Protein AF-A0A2K2G4C0-F1 (afdb_monomer_lite)

Organism: NCBI:txid1850347

Structure (mmCIF, N/CA/C/O backbone):
data_AF-A0A2K2G4C0-F1
#
_entry.id   AF-A0A2K2G4C0-F1
#
loop_
_atom_site.group_PDB
_atom_site.id
_atom_site.type_symbol
_atom_site.label_atom_id
_atom_site.label_alt_id
_atom_site.label_comp_id
_atom_site.label_asym_id
_atom_site.label_entity_id
_atom_site.label_seq_id
_atom_site.pdbx_PDB_ins_code
_atom_site.Cartn_x
_atom_site.Cartn_y
_atom_site.Cartn_z
_atom_site.occupancy
_atom_site.B_iso_or_equiv
_atom_site.auth_seq_id
_atom_site.auth_comp_id
_atom_site.auth_asym_id
_atom_site.auth_atom_id
_atom_site.pdbx_PDB_model_num
ATOM 1 N N . MET A 1 1 ? -20.340 -23.562 -15.716 1.00 33.81 1 MET A N 1
ATOM 2 C CA . MET A 1 1 ? -19.018 -23.568 -15.061 1.00 33.81 1 MET A CA 1
ATOM 3 C C . MET A 1 1 ? -18.053 -22.923 -16.034 1.00 33.81 1 MET A C 1
ATOM 5 O O . MET A 1 1 ? -17.661 -23.580 -16.986 1.00 33.81 1 MET A O 1
ATOM 9 N N . SER A 1 2 ? -17.795 -21.623 -15.897 1.00 35.41 2 SER A N 1
ATOM 10 C CA . SER A 1 2 ? -16.685 -20.984 -16.604 1.00 35.41 2 SER A CA 1
ATOM 11 C C . SER A 1 2 ? -15.593 -20.748 -15.575 1.00 35.41 2 SER A C 1
ATOM 13 O O . SER A 1 2 ? -15.767 -19.907 -14.692 1.00 35.41 2 SER A O 1
ATOM 15 N N . ASP A 1 3 ? -14.506 -21.507 -15.682 1.00 39.16 3 ASP A N 1
ATOM 16 C CA . ASP A 1 3 ? -13.221 -21.110 -15.119 1.00 39.16 3 ASP A CA 1
ATOM 17 C C . ASP A 1 3 ? -12.800 -19.840 -15.857 1.00 39.16 3 ASP A C 1
ATOM 19 O O . ASP A 1 3 ? -12.148 -19.877 -16.898 1.00 39.16 3 ASP A O 1
ATOM 23 N N . ALA A 1 4 ? -13.248 -18.692 -15.352 1.00 40.03 4 ALA A N 1
ATOM 24 C CA . ALA A 1 4 ? -12.526 -17.460 -15.580 1.00 40.03 4 ALA A CA 1
ATOM 25 C C . ALA A 1 4 ? -11.227 -17.635 -14.798 1.00 40.03 4 ALA A C 1
ATOM 27 O O . ALA A 1 4 ? -11.192 -17.423 -13.586 1.00 40.03 4 ALA A O 1
ATOM 28 N N . SER A 1 5 ? -10.187 -18.128 -15.473 1.00 45.22 5 SER A N 1
ATOM 29 C CA . SER A 1 5 ? -8.826 -18.043 -14.970 1.00 45.22 5 SER A CA 1
ATOM 30 C C . SER A 1 5 ? -8.603 -16.578 -14.626 1.00 45.22 5 SER A C 1
ATOM 32 O O . SER A 1 5 ? -8.491 -15.739 -15.520 1.00 45.22 5 SER A O 1
ATOM 34 N N . HIS A 1 6 ? -8.644 -16.252 -13.337 1.00 46.44 6 HIS A N 1
ATOM 35 C CA . HIS A 1 6 ? -8.221 -14.955 -12.850 1.00 46.44 6 HIS A CA 1
ATOM 36 C C . HIS A 1 6 ? -6.721 -14.877 -13.127 1.00 46.44 6 HIS A C 1
ATOM 38 O O . HIS A 1 6 ? -5.906 -15.233 -12.280 1.00 46.44 6 HIS A O 1
ATOM 44 N N . GLU A 1 7 ? -6.360 -14.479 -14.348 1.00 52.19 7 GLU A N 1
ATOM 45 C CA . GLU A 1 7 ? -5.036 -13.953 -14.625 1.00 52.19 7 GLU A CA 1
ATOM 46 C C . GLU A 1 7 ? -4.862 -12.779 -13.673 1.00 52.19 7 GLU A C 1
ATOM 48 O O . GLU A 1 7 ? -5.573 -11.771 -13.734 1.00 52.19 7 GLU A O 1
ATOM 53 N N . THR A 1 8 ? -3.989 -12.971 -12.696 1.00 66.25 8 THR A N 1
ATOM 54 C CA . THR A 1 8 ? -3.637 -11.908 -11.777 1.00 66.25 8 THR A CA 1
ATOM 55 C C . THR A 1 8 ? -2.729 -10.950 -12.535 1.00 66.25 8 THR A C 1
ATOM 57 O O . THR A 1 8 ? -1.977 -11.348 -13.424 1.00 66.25 8 THR A O 1
ATOM 60 N N . THR A 1 9 ? -2.733 -9.672 -12.169 1.00 65.00 9 THR A N 1
ATOM 61 C CA . THR A 1 9 ? -1.786 -8.701 -12.739 1.00 65.00 9 THR A CA 1
ATOM 62 C C . THR A 1 9 ? -0.334 -9.205 -12.643 1.00 65.00 9 THR A C 1
ATOM 64 O O . THR A 1 9 ? 0.478 -8.911 -13.517 1.00 65.00 9 THR A O 1
ATOM 67 N N . ASP A 1 10 ? -0.017 -10.021 -11.627 1.00 63.03 10 ASP A N 1
ATOM 68 C CA . ASP A 1 10 ? 1.282 -10.683 -11.470 1.00 63.03 10 ASP A CA 1
ATOM 69 C C . ASP A 1 10 ? 1.554 -11.757 -12.540 1.00 63.03 10 ASP A C 1
ATOM 71 O O . ASP A 1 10 ? 2.670 -11.807 -13.059 1.00 63.03 10 ASP A O 1
ATOM 75 N N . SER A 1 11 ? 0.560 -12.574 -12.922 1.00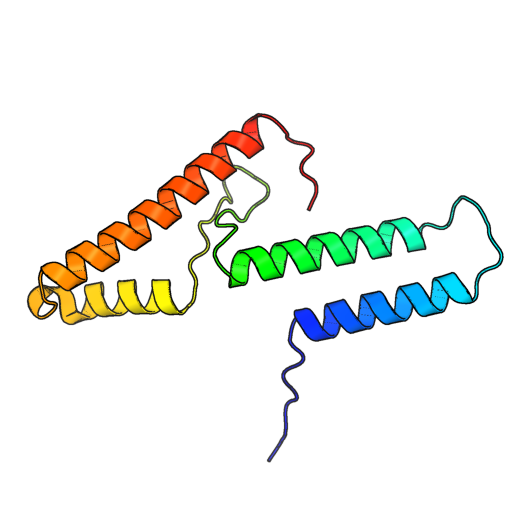 66.75 11 SER A N 1
ATOM 76 C CA . SER A 1 11 ? 0.725 -13.571 -13.990 1.00 66.75 11 SER A CA 1
ATOM 77 C C . SER A 1 11 ? 0.910 -12.904 -15.350 1.00 66.75 11 SER A C 1
ATOM 79 O O . SER A 1 11 ? 1.849 -13.238 -16.068 1.00 66.75 11 SER A O 1
ATOM 81 N N . THR A 1 12 ? 0.120 -11.873 -15.661 1.00 69.56 12 THR A N 1
ATOM 82 C CA . THR A 1 12 ? 0.262 -11.117 -16.917 1.00 69.56 12 THR A CA 1
ATOM 83 C C . THR A 1 12 ? 1.616 -10.395 -16.999 1.00 69.56 12 THR A C 1
ATOM 85 O O . THR A 1 12 ? 2.249 -10.364 -18.057 1.00 69.56 12 THR A O 1
ATOM 88 N N . LEU A 1 13 ? 2.116 -9.848 -15.882 1.00 68.62 13 LEU A N 1
ATOM 89 C CA . LEU A 1 13 ? 3.454 -9.245 -15.810 1.00 68.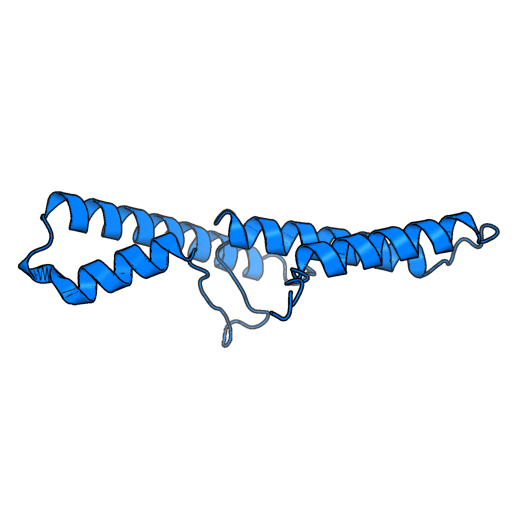62 13 LEU A CA 1
ATOM 90 C C . LEU A 1 13 ? 4.575 -10.282 -15.945 1.00 68.62 13 LEU A C 1
ATOM 92 O O . LEU A 1 13 ? 5.589 -10.009 -16.592 1.00 68.62 13 LEU A O 1
ATOM 96 N N . ALA A 1 14 ? 4.417 -11.459 -15.338 1.00 68.94 14 ALA A N 1
ATOM 97 C CA . ALA A 1 14 ? 5.379 -12.550 -15.449 1.00 68.94 14 ALA A CA 1
ATOM 98 C C . ALA A 1 14 ? 5.476 -13.074 -16.890 1.00 68.94 14 ALA A C 1
ATOM 100 O O . ALA A 1 14 ? 6.588 -13.260 -17.392 1.00 68.94 14 ALA A O 1
ATOM 101 N N . ASP A 1 15 ? 4.342 -13.221 -17.572 1.00 68.69 15 ASP A N 1
ATOM 102 C CA . ASP A 1 15 ? 4.283 -13.651 -18.969 1.00 68.69 15 ASP A CA 1
ATOM 103 C C . ASP A 1 15 ? 4.890 -12.608 -19.909 1.00 68.69 15 ASP A C 1
ATOM 105 O O . ASP A 1 15 ? 5.689 -12.952 -20.784 1.00 68.69 15 ASP A O 1
ATOM 109 N N . ALA A 1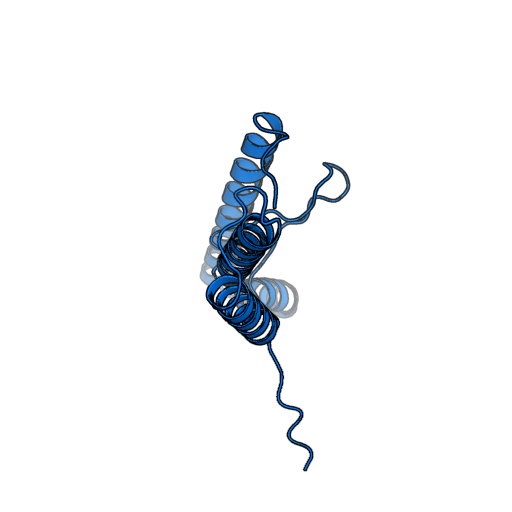 16 ? 4.606 -11.320 -19.690 1.00 70.50 16 ALA A N 1
ATOM 110 C CA . ALA A 1 16 ? 5.242 -10.238 -20.439 1.00 70.50 16 ALA A CA 1
ATOM 111 C C . ALA A 1 16 ? 6.774 -10.264 -20.277 1.00 70.50 16 ALA A C 1
ATOM 113 O O . ALA A 1 16 ? 7.510 -10.204 -21.264 1.00 70.50 16 ALA A O 1
ATOM 114 N N . LEU A 1 17 ? 7.276 -10.417 -19.045 1.00 68.56 17 LEU A N 1
ATOM 115 C CA . LEU A 1 17 ? 8.711 -10.547 -18.765 1.00 68.56 17 LEU A CA 1
ATOM 116 C C . LEU A 1 17 ? 9.337 -11.770 -19.450 1.00 68.56 17 LEU A C 1
ATOM 118 O O . LEU A 1 17 ? 10.463 -11.684 -19.949 1.00 68.56 17 LEU A O 1
ATOM 122 N N . TRP A 1 18 ? 8.630 -12.902 -19.474 1.00 69.94 18 TRP A N 1
ATOM 123 C CA . TRP A 1 18 ? 9.081 -14.118 -20.148 1.00 69.94 18 TRP A CA 1
ATOM 124 C C . TRP A 1 18 ? 9.191 -13.912 -21.664 1.00 69.94 18 TRP A C 1
ATOM 126 O O . TRP A 1 18 ? 10.237 -14.210 -22.247 1.00 69.94 18 TRP A O 1
ATOM 136 N N . TRP A 1 19 ? 8.175 -13.302 -22.280 1.00 69.25 19 TRP A N 1
ATOM 137 C CA . TRP A 1 19 ? 8.178 -12.960 -23.703 1.00 69.25 19 TRP A CA 1
ATOM 138 C C . TRP A 1 19 ? 9.337 -12.036 -24.084 1.00 69.25 19 TRP A C 1
ATOM 140 O O . TRP A 1 19 ? 10.019 -12.289 -25.078 1.00 69.25 19 TRP A O 1
ATOM 150 N N . PHE A 1 20 ? 9.629 -11.007 -23.281 1.00 66.50 20 PHE A N 1
ATOM 151 C CA . PHE A 1 20 ? 10.754 -10.106 -23.559 1.00 66.50 20 PHE A CA 1
ATOM 152 C C . PHE A 1 20 ? 12.111 -10.801 -23.477 1.00 66.50 20 PHE A C 1
ATOM 154 O O . PHE A 1 20 ? 12.977 -10.545 -24.313 1.00 66.50 20 PHE A O 1
ATOM 161 N N . ARG A 1 21 ? 12.300 -11.715 -22.518 1.00 64.50 21 ARG A N 1
ATOM 162 C CA . ARG A 1 21 ? 13.524 -12.529 -22.446 1.00 64.50 21 ARG A CA 1
ATOM 163 C C . ARG A 1 21 ? 13.665 -13.444 -23.662 1.00 64.50 21 ARG A C 1
ATOM 165 O O . ARG A 1 21 ? 14.771 -13.575 -24.180 1.00 64.50 21 ARG A O 1
ATOM 172 N N . GLY A 1 22 ? 12.561 -14.027 -24.134 1.00 60.00 22 GLY A N 1
ATOM 173 C CA . GLY A 1 22 ? 12.527 -14.818 -25.367 1.00 60.00 22 GLY A CA 1
ATOM 174 C C . GLY A 1 22 ? 12.915 -13.998 -26.599 1.00 60.00 22 GLY A C 1
ATOM 175 O O . GLY A 1 22 ? 13.769 -14.424 -27.372 1.00 60.00 22 GLY A O 1
ATOM 176 N N . PHE A 1 23 ? 12.374 -12.784 -26.738 1.00 62.16 23 PHE A N 1
ATOM 177 C CA . PHE A 1 23 ? 12.746 -11.863 -27.816 1.00 62.16 23 PHE A CA 1
ATOM 178 C C . PHE A 1 23 ? 14.221 -11.448 -27.743 1.00 62.16 23 PHE A C 1
ATOM 180 O O . PHE A 1 23 ? 14.921 -11.547 -28.749 1.00 62.16 23 PHE A O 1
ATOM 187 N N . ALA A 1 24 ? 14.724 -11.062 -26.568 1.00 59.66 24 ALA A N 1
ATOM 188 C CA . ALA A 1 24 ? 16.129 -10.693 -26.377 1.00 59.66 24 ALA A CA 1
ATOM 189 C C . ALA A 1 24 ? 17.096 -11.844 -26.718 1.00 59.66 24 ALA A C 1
ATOM 191 O O . ALA A 1 24 ? 18.136 -11.613 -27.324 1.00 59.66 24 ALA A O 1
ATOM 192 N N . ALA A 1 25 ? 16.734 -13.095 -26.407 1.00 59.53 25 ALA A N 1
ATOM 193 C CA . ALA A 1 25 ? 17.543 -14.274 -26.734 1.00 59.53 25 ALA A CA 1
ATOM 194 C C . ALA A 1 25 ? 17.636 -14.567 -28.245 1.00 59.53 25 ALA A C 1
ATOM 196 O O . ALA A 1 25 ? 18.537 -15.282 -28.679 1.00 59.53 25 ALA A O 1
ATOM 197 N N . THR A 1 26 ? 16.714 -14.026 -29.049 1.00 58.53 26 THR A N 1
ATOM 198 C CA . THR A 1 26 ? 16.674 -14.222 -30.510 1.00 58.53 26 THR A CA 1
ATOM 199 C C . THR A 1 26 ? 17.310 -13.086 -31.310 1.00 58.53 26 THR A C 1
ATOM 201 O O . THR A 1 26 ? 17.447 -13.210 -32.528 1.00 58.53 26 THR A O 1
ATOM 204 N N . ARG A 1 27 ? 17.714 -11.982 -30.664 1.00 54.53 27 ARG A N 1
ATOM 205 C CA . ARG A 1 27 ? 18.279 -10.813 -31.352 1.00 54.53 27 ARG A CA 1
ATOM 206 C C . ARG A 1 27 ? 19.805 -10.852 -31.341 1.00 54.53 27 ARG A C 1
ATOM 208 O O . ARG A 1 27 ? 20.430 -11.014 -30.298 1.00 54.53 27 ARG A O 1
ATOM 215 N N . GLN A 1 28 ? 20.402 -10.699 -32.525 1.00 54.78 28 GLN A N 1
ATOM 216 C CA . GLN A 1 28 ? 21.827 -10.397 -32.654 1.00 54.78 28 GLN A CA 1
ATOM 217 C C . GLN A 1 28 ? 22.084 -9.038 -31.992 1.00 54.78 28 GLN A C 1
ATOM 219 O O . GLN A 1 28 ? 21.330 -8.092 -32.201 1.00 54.78 28 GLN A O 1
ATOM 224 N N . THR A 1 29 ? 23.098 -8.999 -31.133 1.00 53.59 29 THR A N 1
ATOM 225 C CA . THR A 1 29 ? 23.471 -7.900 -30.237 1.00 53.59 29 THR A CA 1
ATOM 226 C C . THR A 1 29 ? 23.669 -6.574 -30.972 1.00 53.59 29 THR A C 1
ATOM 228 O O . THR A 1 29 ? 24.773 -6.290 -31.427 1.00 53.59 29 THR A O 1
ATOM 231 N N . ASP A 1 30 ? 22.625 -5.750 -31.027 1.00 55.41 30 ASP A N 1
ATOM 232 C CA . ASP A 1 30 ? 22.752 -4.307 -31.225 1.00 55.41 30 ASP A CA 1
ATOM 233 C C . ASP A 1 30 ? 22.678 -3.630 -29.848 1.00 55.41 30 ASP A C 1
ATOM 235 O O . ASP A 1 30 ? 21.702 -3.784 -29.113 1.00 55.41 30 ASP A O 1
ATOM 239 N N . GLU A 1 31 ? 23.708 -2.858 -29.489 1.00 52.44 31 GLU A N 1
ATOM 240 C CA . GLU A 1 31 ? 23.884 -2.160 -28.196 1.00 52.44 31 GLU A CA 1
ATOM 241 C C . GLU A 1 31 ? 22.797 -1.104 -27.871 1.00 52.44 31 GLU A C 1
ATOM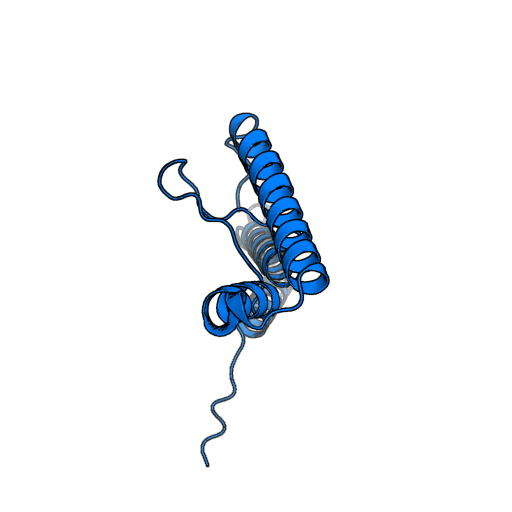 243 O O . GLU A 1 31 ? 22.842 -0.437 -26.836 1.00 52.44 31 GLU A O 1
ATOM 248 N N . HIS A 1 32 ? 21.782 -0.956 -28.724 1.00 54.22 32 HIS A N 1
ATOM 249 C CA . HIS A 1 32 ? 20.646 -0.044 -28.555 1.00 54.22 32 HIS A CA 1
ATOM 250 C C . HIS A 1 32 ? 19.301 -0.762 -28.387 1.00 54.22 32 HIS A C 1
ATOM 252 O O . HIS A 1 32 ? 18.246 -0.209 -28.710 1.00 54.22 32 HIS A O 1
ATOM 258 N N . ASP A 1 33 ? 19.305 -1.992 -27.870 1.00 56.78 33 ASP A N 1
ATOM 259 C CA . ASP A 1 33 ? 18.077 -2.766 -27.736 1.00 56.78 33 ASP A CA 1
ATOM 260 C C . ASP A 1 33 ? 17.164 -2.227 -26.614 1.00 56.78 33 ASP A C 1
ATOM 262 O O . ASP A 1 33 ? 17.307 -2.529 -25.424 1.00 56.78 33 ASP A O 1
ATOM 266 N N . ALA A 1 34 ? 16.174 -1.425 -27.014 1.00 59.19 34 ALA A N 1
ATOM 267 C CA . ALA A 1 34 ? 15.127 -0.863 -26.159 1.00 59.19 34 ALA A CA 1
ATOM 268 C C . ALA A 1 34 ? 14.353 -1.927 -25.345 1.00 59.19 34 ALA A C 1
ATOM 270 O O . ALA A 1 34 ? 13.685 -1.594 -24.362 1.00 59.19 34 ALA A O 1
ATOM 271 N N . THR A 1 35 ? 14.456 -3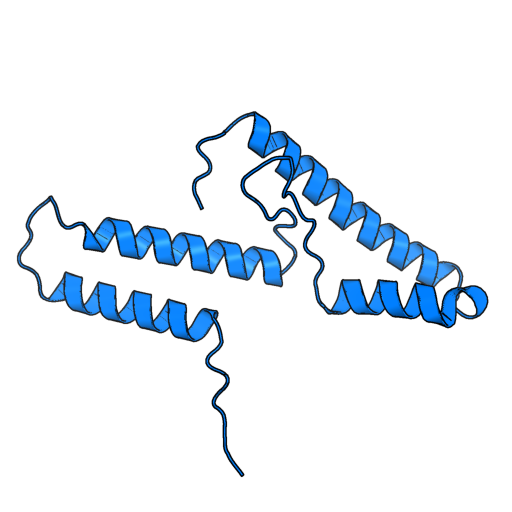.208 -25.716 1.00 61.44 35 THR A N 1
ATOM 272 C CA . THR A 1 35 ? 13.824 -4.329 -25.008 1.00 61.44 35 THR A CA 1
ATOM 273 C C . THR A 1 35 ? 14.448 -4.624 -23.639 1.00 61.44 35 THR A C 1
ATOM 275 O O . THR A 1 35 ? 13.710 -4.976 -22.716 1.00 61.44 35 THR A O 1
ATOM 278 N N . PHE A 1 36 ? 15.756 -4.405 -23.440 1.00 60.91 36 PHE A N 1
ATOM 279 C CA . PHE A 1 36 ? 16.391 -4.601 -22.126 1.00 60.91 36 PHE A CA 1
ATOM 280 C C . PHE A 1 36 ? 15.885 -3.574 -21.102 1.00 60.91 36 PHE A C 1
ATOM 282 O O . PHE A 1 36 ? 15.532 -3.918 -19.972 1.00 60.91 36 PHE A O 1
ATOM 289 N N . GLY A 1 37 ? 15.756 -2.313 -21.528 1.00 66.50 37 GLY A N 1
ATOM 290 C CA . GLY A 1 37 ? 15.198 -1.245 -20.697 1.00 66.50 37 GLY A CA 1
ATOM 291 C C . GLY A 1 37 ? 13.734 -1.483 -20.314 1.00 66.50 37 GLY A C 1
ATOM 292 O O . GLY A 1 37 ? 13.315 -1.103 -19.222 1.00 66.50 37 GLY A O 1
ATOM 293 N N . LEU A 1 38 ? 12.954 -2.141 -21.177 1.00 70.25 38 LEU A N 1
ATOM 294 C CA . LEU A 1 38 ? 11.554 -2.464 -20.901 1.00 70.25 38 LEU A CA 1
ATOM 295 C C . LEU A 1 38 ? 11.403 -3.631 -19.915 1.00 70.25 38 LEU A C 1
ATOM 297 O O . LEU A 1 38 ? 10.585 -3.548 -19.001 1.00 70.25 38 LEU A O 1
ATOM 301 N N . ALA A 1 39 ? 12.220 -4.681 -20.043 1.00 71.12 39 ALA A N 1
ATOM 302 C CA . ALA A 1 39 ? 12.217 -5.800 -19.101 1.00 71.12 39 ALA A CA 1
ATOM 303 C C . ALA A 1 39 ? 12.553 -5.353 -17.666 1.00 71.12 39 ALA A C 1
ATOM 305 O O . ALA A 1 39 ? 11.874 -5.752 -16.718 1.00 71.12 39 ALA A O 1
ATOM 306 N N . GLU A 1 40 ? 13.549 -4.480 -17.491 1.00 74.00 40 GLU A N 1
ATOM 307 C CA . GLU A 1 40 ? 13.879 -3.938 -16.167 1.00 74.00 40 GLU A CA 1
ATOM 308 C C . GLU A 1 40 ? 12.755 -3.059 -15.599 1.00 74.00 40 GLU A C 1
ATOM 310 O O . GLU A 1 40 ? 12.439 -3.171 -14.414 1.00 74.00 40 GLU A O 1
ATOM 315 N N . LYS A 1 41 ? 12.076 -2.253 -16.428 1.00 73.06 41 LYS A N 1
ATOM 316 C CA . LYS A 1 41 ? 10.898 -1.476 -15.997 1.00 73.06 41 LYS A CA 1
ATOM 317 C C . LYS A 1 41 ? 9.746 -2.370 -15.537 1.00 73.06 41 LYS A C 1
ATOM 319 O O . LYS A 1 41 ? 9.198 -2.154 -14.463 1.00 73.06 41 LYS A O 1
ATOM 324 N N . LEU A 1 42 ? 9.418 -3.423 -16.288 1.00 78.19 42 LEU A N 1
ATOM 325 C CA . LEU A 1 42 ? 8.364 -4.370 -15.899 1.00 78.19 42 LEU A CA 1
ATOM 326 C C . LEU A 1 42 ? 8.708 -5.115 -14.603 1.00 78.19 42 LEU A C 1
ATOM 328 O O . LEU A 1 42 ? 7.841 -5.343 -13.761 1.00 78.19 42 LEU A O 1
ATOM 332 N N . LYS A 1 43 ? 9.986 -5.455 -14.404 1.00 79.06 43 LYS A N 1
ATOM 333 C CA . LYS A 1 43 ? 10.464 -6.072 -13.164 1.00 79.06 43 LYS A CA 1
ATOM 334 C C . LYS A 1 43 ? 10.332 -5.122 -11.971 1.00 79.06 43 LYS A C 1
ATOM 336 O O . LYS A 1 43 ? 9.903 -5.563 -10.904 1.00 79.06 43 LYS A O 1
ATOM 341 N N . ARG A 1 44 ? 10.657 -3.836 -12.145 1.00 78.56 44 ARG A N 1
ATOM 342 C CA . ARG A 1 44 ? 10.451 -2.797 -11.121 1.00 78.56 44 ARG A CA 1
ATOM 343 C C . ARG A 1 44 ? 8.971 -2.626 -10.792 1.00 78.56 44 ARG A C 1
ATOM 345 O O . ARG A 1 44 ? 8.621 -2.701 -9.619 1.00 78.56 44 ARG A O 1
ATOM 352 N N . ALA A 1 45 ? 8.111 -2.527 -11.806 1.00 79.25 45 ALA A N 1
ATOM 353 C CA . ALA A 1 45 ? 6.663 -2.437 -11.627 1.00 79.25 45 ALA A CA 1
ATOM 354 C C . ALA A 1 45 ? 6.103 -3.643 -10.854 1.00 79.25 45 ALA A C 1
ATOM 356 O O . ALA A 1 45 ? 5.368 -3.467 -9.885 1.00 79.25 45 ALA A O 1
ATOM 357 N N . ARG A 1 46 ? 6.513 -4.870 -11.209 1.00 80.81 46 ARG A N 1
ATOM 358 C CA . ARG A 1 46 ? 6.133 -6.093 -10.484 1.00 80.81 46 ARG A CA 1
ATOM 359 C C . ARG A 1 46 ? 6.593 -6.065 -9.026 1.00 80.81 46 ARG A C 1
ATOM 361 O O . ARG A 1 46 ? 5.812 -6.353 -8.125 1.00 80.81 46 ARG A O 1
ATOM 368 N N . SER A 1 47 ? 7.857 -5.711 -8.785 1.00 83.81 47 SER A N 1
ATOM 369 C CA . SER A 1 47 ? 8.399 -5.599 -7.427 1.00 83.81 47 SER A CA 1
ATOM 370 C C . SER A 1 47 ? 7.628 -4.573 -6.598 1.00 83.81 47 SER A C 1
ATOM 372 O O . SER A 1 47 ? 7.339 -4.819 -5.430 1.00 83.81 47 SER A O 1
ATOM 374 N N . TRP A 1 48 ? 7.277 -3.440 -7.205 1.00 82.12 48 TRP A N 1
ATOM 375 C CA . TRP A 1 48 ? 6.503 -2.394 -6.555 1.00 82.12 48 TRP A CA 1
ATOM 376 C C . TRP A 1 48 ? 5.078 -2.860 -6.227 1.00 82.12 48 TRP A C 1
ATOM 378 O O . TRP A 1 48 ? 4.660 -2.740 -5.078 1.00 82.12 48 TRP A O 1
ATOM 388 N N . LEU A 1 49 ? 4.367 -3.488 -7.167 1.00 81.62 49 LEU A N 1
ATOM 389 C CA . LEU A 1 49 ? 3.032 -4.048 -6.913 1.00 81.62 49 LEU A CA 1
ATOM 390 C C . LEU A 1 49 ? 3.043 -5.083 -5.779 1.00 81.62 49 LEU A C 1
ATOM 392 O O . LEU A 1 49 ? 2.196 -5.033 -4.889 1.00 81.62 49 LEU A O 1
ATOM 396 N N . ASN A 1 50 ? 4.042 -5.968 -5.753 1.00 84.25 50 ASN A N 1
ATOM 397 C CA . ASN A 1 50 ? 4.189 -6.946 -4.674 1.00 84.25 50 ASN A CA 1
ATOM 398 C C . ASN A 1 50 ? 4.481 -6.281 -3.321 1.00 84.25 50 ASN A C 1
ATOM 400 O O . ASN A 1 50 ? 3.973 -6.736 -2.299 1.00 84.25 50 ASN A O 1
ATOM 404 N N . SER A 1 51 ? 5.236 -5.177 -3.309 1.00 85.19 51 SER A N 1
ATOM 405 C CA . SER A 1 51 ? 5.487 -4.402 -2.086 1.00 85.19 51 SER A CA 1
ATOM 406 C C . SER A 1 51 ? 4.245 -3.667 -1.561 1.00 85.19 51 SER A C 1
ATOM 408 O O . SER A 1 51 ? 4.137 -3.443 -0.357 1.00 85.19 51 SER A O 1
ATOM 410 N N . LEU A 1 52 ? 3.289 -3.317 -2.432 1.00 84.12 52 LEU A N 1
ATOM 411 C CA . LEU A 1 52 ? 1.985 -2.794 -2.012 1.00 84.12 52 LEU A CA 1
ATOM 412 C C . LEU A 1 52 ? 1.128 -3.901 -1.390 1.00 84.12 52 LEU A C 1
ATOM 414 O O . LEU A 1 52 ? 0.556 -3.708 -0.321 1.00 84.12 52 LEU A O 1
ATOM 418 N N . ALA A 1 53 ? 1.076 -5.073 -2.031 1.00 81.19 53 ALA A N 1
ATOM 419 C CA . ALA A 1 53 ? 0.299 -6.216 -1.552 1.00 81.19 53 ALA A CA 1
ATOM 420 C C . ALA A 1 53 ? 0.790 -6.740 -0.190 1.00 81.19 53 ALA A C 1
ATOM 422 O O . ALA A 1 53 ? -0.018 -7.138 0.647 1.00 81.19 53 ALA A O 1
ATOM 423 N N . SER A 1 54 ? 2.103 -6.706 0.059 1.00 85.31 54 SER A N 1
ATOM 424 C CA . SER A 1 54 ? 2.692 -7.074 1.354 1.00 85.31 54 SER A CA 1
ATOM 425 C C . SER A 1 54 ? 2.577 -5.979 2.423 1.00 85.31 54 SER A C 1
ATOM 427 O O . SER A 1 54 ? 2.895 -6.227 3.587 1.00 85.31 54 SER A O 1
ATOM 429 N N . GLY A 1 55 ? 2.155 -4.765 2.051 1.00 83.75 55 GLY A N 1
ATOM 430 C CA . GLY A 1 55 ? 2.125 -3.609 2.944 1.00 83.75 55 GLY A CA 1
ATOM 431 C C . GLY A 1 55 ? 3.508 -3.029 3.279 1.00 83.75 55 GLY A C 1
ATOM 432 O O . GLY A 1 55 ? 3.642 -2.271 4.244 1.00 83.75 55 GLY A O 1
ATOM 433 N N . GLU A 1 56 ? 4.550 -3.368 2.517 1.00 87.31 56 GLU A N 1
ATOM 434 C CA . GLU A 1 56 ? 5.892 -2.788 2.663 1.00 87.31 56 GLU A CA 1
ATOM 435 C C . GLU A 1 56 ? 5.945 -1.340 2.153 1.00 87.31 56 GLU A C 1
ATOM 437 O O . GLU A 1 56 ? 6.599 -0.484 2.767 1.00 87.31 56 GLU A O 1
ATOM 442 N N . LYS A 1 57 ? 5.231 -1.082 1.049 1.00 87.88 57 LYS A N 1
ATOM 443 C CA . LYS A 1 57 ? 4.968 0.243 0.486 1.00 87.88 57 LYS A CA 1
ATOM 444 C C . LYS A 1 57 ? 3.528 0.647 0.758 1.00 87.88 57 LYS A C 1
ATOM 446 O O . LYS A 1 57 ? 2.615 -0.168 0.653 1.00 87.88 57 LYS A O 1
ATOM 451 N N . ARG A 1 58 ? 3.329 1.916 1.107 1.00 90.06 58 ARG A N 1
ATOM 452 C CA . ARG A 1 58 ? 2.023 2.473 1.491 1.00 90.06 58 ARG A CA 1
ATOM 453 C C . ARG A 1 58 ? 1.607 3.656 0.639 1.00 90.06 58 ARG A C 1
ATOM 455 O O . ARG A 1 58 ? 0.440 4.021 0.673 1.00 90.06 58 ARG A O 1
ATOM 462 N N . LEU A 1 59 ? 2.523 4.262 -0.105 1.00 87.62 59 LEU A N 1
ATOM 463 C CA . LEU A 1 59 ? 2.243 5.409 -0.956 1.00 87.62 59 LEU A CA 1
ATOM 464 C C . LEU A 1 59 ? 1.915 4.988 -2.393 1.00 87.62 59 LEU A C 1
ATOM 466 O O . LEU A 1 59 ? 2.662 4.238 -3.024 1.00 87.62 59 LEU A O 1
ATOM 470 N N . VAL A 1 60 ? 0.824 5.540 -2.926 1.00 86.19 60 VAL A N 1
ATOM 471 C CA . VAL A 1 60 ? 0.475 5.491 -4.352 1.00 86.19 60 VAL A CA 1
ATOM 472 C C . VAL A 1 60 ? 0.197 6.901 -4.870 1.00 86.19 60 VAL A C 1
ATOM 474 O O . VAL A 1 60 ? -0.327 7.731 -4.132 1.00 86.19 60 VAL A O 1
ATOM 477 N N . GLY A 1 61 ? 0.537 7.170 -6.131 1.00 77.94 61 GLY A N 1
ATOM 478 C CA . GLY A 1 61 ? 0.305 8.457 -6.792 1.00 77.94 61 GLY A CA 1
ATOM 479 C C . GLY A 1 61 ? 1.598 9.165 -7.203 1.00 77.94 61 GLY A C 1
ATOM 480 O O . GLY A 1 61 ? 2.651 8.974 -6.599 1.00 77.94 61 GLY A O 1
ATOM 481 N N . LEU A 1 62 ? 1.503 9.974 -8.261 1.00 67.19 62 LEU A N 1
ATOM 482 C CA . LEU A 1 62 ? 2.631 10.704 -8.863 1.00 67.19 62 LEU A CA 1
ATOM 483 C C . LEU A 1 62 ? 2.664 12.184 -8.463 1.00 67.19 62 LEU A C 1
ATOM 485 O O . LEU A 1 62 ? 3.709 12.830 -8.513 1.00 67.19 62 LEU A O 1
ATOM 489 N N . HIS A 1 63 ? 1.521 12.733 -8.057 1.00 72.62 63 HIS A N 1
ATOM 490 C CA . HIS A 1 63 ? 1.365 14.140 -7.712 1.00 72.62 63 HIS A CA 1
ATOM 491 C C . HIS A 1 63 ? 0.852 14.288 -6.288 1.00 72.62 63 HIS A C 1
ATOM 493 O O . HIS A 1 63 ? -0.005 13.522 -5.862 1.00 72.62 63 HIS A O 1
ATOM 499 N N . GLU A 1 64 ? 1.305 15.324 -5.570 1.00 72.44 64 GLU A N 1
ATOM 500 C CA . GLU A 1 64 ? 0.900 15.578 -4.175 1.00 72.44 64 GLU A CA 1
ATOM 501 C C . GLU A 1 64 ? -0.627 15.630 -3.977 1.00 72.44 64 GLU A C 1
ATOM 503 O O . GLU A 1 64 ? -1.119 15.307 -2.899 1.00 72.44 64 GLU A O 1
ATOM 508 N N . ARG A 1 65 ? -1.379 16.014 -5.020 1.00 75.25 65 ARG A N 1
ATOM 509 C CA . ARG A 1 65 ? -2.851 16.088 -5.017 1.00 75.25 65 ARG A CA 1
ATOM 510 C C . ARG A 1 65 ? -3.552 14.742 -5.223 1.00 75.25 65 ARG A C 1
ATOM 512 O O . ARG A 1 65 ? -4.751 14.657 -4.991 1.00 75.25 65 ARG A O 1
ATOM 519 N N . GLU A 1 66 ? -2.819 13.726 -5.660 1.00 78.44 66 GLU A N 1
ATOM 520 C CA . GLU A 1 66 ? -3.315 12.387 -6.000 1.00 78.44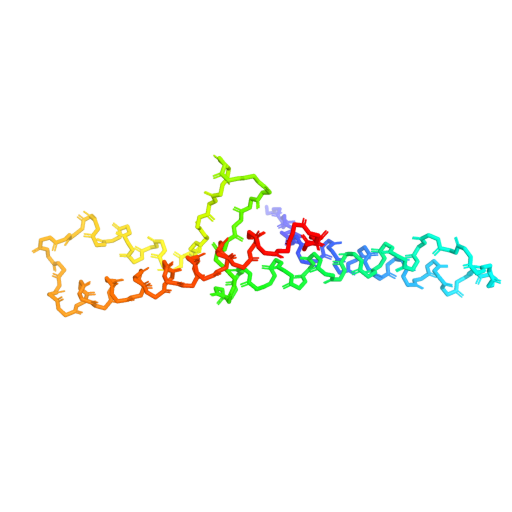 66 GLU A CA 1
ATOM 521 C C . GLU A 1 66 ? -2.699 11.306 -5.102 1.00 78.44 66 GLU A C 1
ATOM 523 O O . GLU A 1 66 ? -2.849 10.115 -5.367 1.00 78.44 66 GLU A O 1
ATOM 528 N N . LEU A 1 67 ? -1.983 11.706 -4.043 1.00 83.75 67 LEU A N 1
ATOM 529 C CA . LEU A 1 67 ? -1.368 10.754 -3.129 1.00 83.75 67 LEU A CA 1
ATOM 530 C C . LEU A 1 67 ? -2.433 10.005 -2.330 1.00 83.75 67 LEU A C 1
ATOM 532 O O . LEU A 1 67 ? -3.222 10.606 -1.599 1.00 83.75 67 LEU A O 1
ATOM 536 N N . GLY A 1 68 ? -2.397 8.682 -2.436 1.00 85.81 68 GLY A N 1
ATOM 537 C CA . GLY A 1 68 ? -3.203 7.754 -1.659 1.00 85.81 68 GLY A CA 1
ATOM 538 C C . GLY A 1 68 ? -2.353 6.950 -0.682 1.00 85.81 68 GLY A C 1
ATOM 539 O O . GLY A 1 68 ? -1.173 6.683 -0.929 1.00 85.81 68 GLY A O 1
ATOM 540 N N . ILE A 1 69 ? -2.982 6.543 0.420 1.00 91.00 69 ILE A N 1
ATOM 541 C CA . ILE A 1 69 ? -2.453 5.511 1.311 1.00 91.00 69 ILE A CA 1
ATOM 542 C C . ILE A 1 69 ? -3.053 4.158 0.924 1.00 91.00 69 ILE A C 1
ATOM 544 O O . ILE A 1 69 ? -4.267 4.032 0.771 1.00 91.00 69 ILE A O 1
ATOM 548 N N . VAL A 1 70 ? -2.202 3.150 0.765 1.00 89.88 70 VAL A N 1
ATOM 549 C CA . VAL A 1 70 ? -2.597 1.780 0.441 1.00 89.88 70 VAL A CA 1
ATOM 550 C C . VAL A 1 70 ? -2.691 0.961 1.722 1.00 89.88 70 VAL A C 1
ATOM 552 O O . VAL A 1 70 ? -1.726 0.839 2.485 1.00 89.88 70 VAL A O 1
ATOM 555 N N . LEU A 1 71 ? -3.871 0.390 1.939 1.00 89.12 71 LEU A N 1
ATOM 556 C CA . LEU A 1 71 ? -4.139 -0.593 2.980 1.00 89.12 71 LEU A CA 1
ATOM 557 C C . LEU A 1 71 ? -4.249 -1.975 2.341 1.00 89.12 71 LEU A C 1
ATOM 559 O O . LEU A 1 71 ? -4.731 -2.102 1.213 1.00 89.12 71 LEU A O 1
ATOM 563 N N . THR A 1 72 ? -3.811 -3.002 3.061 1.00 89.19 72 THR A N 1
ATOM 564 C CA . THR A 1 72 ? -4.114 -4.381 2.675 1.00 89.19 72 THR A CA 1
ATOM 565 C C . THR A 1 72 ? -5.597 -4.660 2.914 1.00 89.19 72 THR A C 1
ATOM 567 O O . THR A 1 72 ? -6.256 -3.967 3.692 1.00 89.19 72 THR A O 1
ATOM 570 N N . GLU A 1 73 ? -6.132 -5.690 2.262 1.00 86.75 73 GLU A N 1
ATOM 571 C CA . GLU A 1 73 ? -7.530 -6.096 2.446 1.00 86.75 73 GLU A CA 1
ATOM 572 C C . GLU A 1 73 ? -7.850 -6.354 3.924 1.00 86.75 73 GLU A C 1
ATOM 574 O O . GLU A 1 73 ? -8.784 -5.765 4.458 1.00 86.75 73 GLU A O 1
ATOM 579 N N . GLY A 1 74 ? -7.000 -7.109 4.627 1.00 88.38 74 GLY A N 1
ATOM 580 C CA . GLY A 1 74 ? -7.195 -7.381 6.052 1.00 88.38 74 GLY A CA 1
ATOM 581 C C . GLY A 1 74 ? -7.128 -6.131 6.938 1.00 88.38 74 GLY A C 1
ATOM 582 O O . GLY A 1 74 ? -7.826 -6.045 7.943 1.00 88.38 74 GLY A O 1
ATOM 583 N N . GLU A 1 75 ? -6.323 -5.126 6.584 1.00 89.75 75 GLU A N 1
ATOM 584 C CA . GLU A 1 75 ? -6.324 -3.847 7.307 1.00 89.75 75 GLU A CA 1
ATOM 585 C C . GLU A 1 75 ? -7.607 -3.054 7.057 1.00 89.75 75 GLU A C 1
ATOM 587 O O . GLU A 1 75 ? -8.139 -2.443 7.985 1.00 89.75 75 GLU A O 1
ATOM 592 N N . PHE A 1 76 ? -8.115 -3.069 5.824 1.00 89.88 76 PHE A N 1
ATOM 593 C CA . PHE A 1 76 ? -9.390 -2.445 5.496 1.00 89.88 76 PHE A CA 1
ATOM 594 C C . PHE A 1 76 ? -10.554 -3.132 6.221 1.00 89.88 76 PHE A C 1
ATOM 596 O O . PHE A 1 76 ? -11.378 -2.438 6.813 1.00 89.88 76 PHE A O 1
ATOM 603 N N . GLU A 1 77 ? -10.594 -4.466 6.240 1.00 90.25 77 GLU A N 1
ATOM 604 C CA . GLU A 1 77 ? -11.595 -5.243 6.980 1.00 90.25 77 GLU A CA 1
ATOM 605 C C . GLU A 1 77 ? -11.570 -4.907 8.471 1.00 90.25 77 GLU A C 1
ATOM 607 O O . GLU A 1 77 ? -12.607 -4.581 9.042 1.00 90.25 77 GLU A O 1
ATOM 612 N N . MET A 1 78 ? -10.381 -4.865 9.083 1.00 88.94 78 MET A N 1
ATOM 613 C CA . MET A 1 78 ? -10.223 -4.472 10.486 1.00 88.94 78 MET A CA 1
ATOM 614 C C . MET A 1 78 ? -10.801 -3.078 10.775 1.00 88.94 78 MET A C 1
ATOM 616 O O . MET A 1 78 ? -11.472 -2.880 11.787 1.00 88.94 78 MET A O 1
ATOM 620 N N . VAL A 1 79 ? -10.554 -2.099 9.899 1.00 88.75 79 VAL A N 1
ATOM 621 C CA . VAL A 1 79 ? -11.135 -0.751 10.029 1.00 88.75 79 VAL A CA 1
ATOM 622 C C . VAL A 1 79 ? -12.647 -0.796 9.874 1.00 88.75 79 VAL A C 1
ATOM 624 O O . VAL A 1 79 ? -13.372 -0.168 10.645 1.00 88.75 79 VAL A O 1
ATOM 627 N N . TYR A 1 80 ? -13.120 -1.509 8.860 1.00 89.50 80 TYR A N 1
ATOM 628 C CA . TYR A 1 80 ? -14.531 -1.593 8.533 1.00 89.50 80 TYR A CA 1
ATOM 629 C C . TYR A 1 80 ? -15.333 -2.228 9.673 1.00 89.50 80 TYR A C 1
ATOM 631 O O . TYR A 1 80 ? -16.357 -1.678 10.086 1.00 89.50 80 TYR A O 1
ATOM 639 N N . ASP A 1 81 ? -14.835 -3.323 10.239 1.00 87.12 81 ASP A N 1
ATOM 640 C CA . ASP A 1 81 ? -15.455 -4.003 11.372 1.00 87.12 81 ASP A CA 1
ATOM 641 C C . ASP A 1 81 ? -15.452 -3.128 12.625 1.00 87.12 81 ASP A C 1
ATOM 643 O O . ASP A 1 81 ? -16.480 -3.016 13.297 1.00 87.12 81 ASP A O 1
ATOM 647 N N . ALA A 1 82 ? -14.355 -2.411 12.886 1.00 85.94 82 ALA A N 1
ATOM 648 C CA . ALA A 1 82 ? -14.279 -1.458 13.990 1.00 85.94 82 ALA A CA 1
ATOM 649 C C . ALA A 1 82 ? -15.297 -0.316 13.851 1.00 85.94 82 ALA A C 1
ATOM 651 O O . ALA A 1 82 ? -15.905 0.100 14.835 1.00 85.94 82 ALA A O 1
ATOM 652 N N . LEU A 1 83 ? -15.521 0.187 12.634 1.00 86.19 83 LEU A N 1
ATOM 653 C CA . LEU A 1 83 ? -16.538 1.209 12.373 1.00 86.19 83 LEU A CA 1
ATOM 654 C C . LEU A 1 83 ? -17.957 0.649 12.517 1.00 86.19 83 LEU A C 1
ATOM 656 O O . LEU A 1 83 ? -18.849 1.333 13.017 1.00 86.19 83 LEU A O 1
ATOM 660 N N . ARG A 1 84 ? -18.176 -0.594 12.081 1.00 87.12 84 ARG A N 1
ATOM 661 C CA . ARG A 1 84 ? -19.493 -1.238 12.088 1.00 87.12 84 ARG A CA 1
ATOM 662 C C . ARG A 1 84 ? -19.924 -1.699 13.479 1.00 87.12 84 ARG A C 1
ATOM 664 O O . ARG A 1 84 ? -21.117 -1.671 13.786 1.00 87.12 84 ARG A O 1
ATOM 671 N N . PHE A 1 85 ? -18.979 -2.133 14.307 1.00 85.81 85 PHE A N 1
ATOM 672 C CA . PHE A 1 85 ? -19.235 -2.760 15.603 1.00 85.81 85 PHE A CA 1
ATOM 673 C C . PHE A 1 85 ? -18.509 -2.069 16.762 1.00 85.81 85 PHE A C 1
ATOM 675 O O . PHE A 1 85 ? -18.350 -2.681 17.816 1.00 85.81 85 PHE A O 1
ATOM 682 N N . GLY A 1 86 ? -18.086 -0.812 16.604 1.00 74.06 86 GLY A N 1
ATOM 683 C CA . GLY A 1 86 ? -17.205 -0.107 17.547 1.00 74.06 86 GLY A CA 1
ATOM 684 C C . GLY A 1 86 ? -17.632 -0.182 19.015 1.00 74.06 86 GLY A C 1
ATOM 685 O O . GLY A 1 86 ? -16.812 -0.496 19.871 1.00 74.06 86 GLY A O 1
ATOM 686 N N . ASP A 1 87 ? -18.927 -0.034 19.309 1.00 80.06 87 ASP A N 1
ATOM 687 C CA . ASP A 1 87 ? -19.458 -0.106 20.684 1.00 80.06 87 ASP A CA 1
ATOM 688 C C . ASP A 1 87 ? -19.389 -1.514 21.306 1.00 80.06 87 ASP A C 1
ATOM 690 O O . ASP A 1 87 ? -19.523 -1.683 22.518 1.00 80.06 87 ASP A O 1
ATOM 694 N N . ARG A 1 88 ? -19.216 -2.541 20.470 1.00 84.38 88 ARG A N 1
ATOM 695 C CA . ARG A 1 88 ? -19.109 -3.960 20.843 1.00 84.38 88 ARG A CA 1
ATOM 696 C C . ARG A 1 88 ? -17.692 -4.503 20.683 1.00 84.38 88 ARG A C 1
ATOM 698 O O . ARG A 1 88 ? -17.448 -5.645 21.061 1.00 84.38 88 ARG A O 1
ATOM 705 N N . THR A 1 89 ? -16.787 -3.708 20.119 1.00 83.56 89 THR A N 1
ATOM 706 C CA . THR A 1 89 ? -15.398 -4.103 19.904 1.00 83.56 89 THR A CA 1
ATOM 707 C C . THR A 1 89 ? -14.642 -3.925 21.223 1.00 83.56 89 THR A C 1
ATOM 709 O O . THR A 1 89 ? -14.696 -2.842 21.815 1.00 83.56 89 THR A O 1
ATOM 712 N N . PRO A 1 90 ? -13.957 -4.960 21.735 1.00 88.31 90 PRO A N 1
ATOM 713 C CA . PRO A 1 90 ? -13.124 -4.838 22.924 1.00 88.31 90 PRO A CA 1
ATOM 714 C C . PRO A 1 90 ? -12.121 -3.687 22.789 1.00 88.31 90 PRO A C 1
ATOM 716 O O . PRO A 1 90 ? -11.501 -3.512 21.742 1.00 88.31 90 PRO A O 1
ATOM 719 N N . LYS A 1 91 ? -11.914 -2.914 23.864 1.00 86.75 91 LYS A N 1
ATOM 720 C CA . LYS A 1 91 ? -10.977 -1.773 23.848 1.00 86.75 91 LYS A CA 1
ATOM 721 C C . LYS A 1 91 ? -9.571 -2.166 23.390 1.00 86.75 91 LYS A C 1
ATOM 723 O O . LYS A 1 91 ? -8.962 -1.435 22.620 1.00 86.75 91 LYS A O 1
ATOM 728 N N . GLU A 1 92 ? -9.095 -3.329 23.822 1.00 88.38 92 GLU A N 1
ATOM 729 C CA . GLU A 1 92 ? -7.785 -3.872 23.443 1.00 88.38 92 GLU A CA 1
ATOM 730 C C . GLU A 1 92 ? -7.675 -4.112 21.929 1.00 88.38 92 GLU A C 1
ATOM 732 O O . GLU A 1 92 ? -6.635 -3.856 21.329 1.00 88.38 92 GLU A O 1
ATOM 737 N N . GLU A 1 93 ? -8.756 -4.556 21.287 1.00 87.06 93 GLU A N 1
ATOM 738 C CA . GLU A 1 93 ? -8.799 -4.778 19.841 1.00 87.06 93 GLU A CA 1
ATOM 739 C C . GLU A 1 93 ? -8.817 -3.446 19.081 1.00 87.06 93 GLU A C 1
ATOM 741 O O . GLU A 1 93 ? -8.059 -3.264 18.127 1.00 87.06 93 GLU A O 1
ATOM 746 N N . VAL A 1 94 ? -9.587 -2.463 19.564 1.00 86.94 94 VAL A N 1
ATOM 747 C CA . VAL A 1 94 ? -9.570 -1.093 19.022 1.00 86.94 94 VAL A CA 1
ATOM 748 C C . VAL A 1 94 ? -8.166 -0.487 19.106 1.00 86.94 94 VAL A C 1
ATOM 750 O O . VAL A 1 94 ? -7.690 0.106 18.138 1.00 86.94 94 VAL A O 1
ATOM 753 N N . GLU A 1 95 ? -7.468 -0.659 20.229 1.00 89.88 95 GLU A N 1
ATOM 754 C CA . GLU A 1 95 ? -6.089 -0.187 20.396 1.00 89.88 95 GLU A CA 1
ATOM 755 C C . GLU A 1 95 ? -5.124 -0.857 19.408 1.00 89.88 95 GLU A C 1
ATOM 757 O O . GLU A 1 95 ? -4.277 -0.176 18.822 1.00 89.88 95 GLU A O 1
ATOM 762 N N . GLN A 1 96 ? -5.281 -2.159 19.147 1.00 89.44 96 GLN A N 1
ATOM 763 C CA . GLN A 1 96 ? -4.491 -2.867 18.134 1.00 89.44 96 GLN A CA 1
ATOM 764 C C . GLN A 1 96 ? -4.758 -2.341 16.719 1.00 89.44 96 GLN A C 1
ATOM 766 O O . GLN A 1 96 ? -3.810 -2.118 15.961 1.00 89.44 96 GLN A O 1
ATOM 771 N N . ILE A 1 97 ? -6.025 -2.111 16.363 1.00 89.94 97 ILE A N 1
ATOM 772 C CA . ILE A 1 97 ? -6.417 -1.541 15.066 1.00 89.94 97 ILE A CA 1
ATOM 773 C C . ILE A 1 97 ? -5.795 -0.152 14.895 1.00 89.94 97 ILE A C 1
ATOM 775 O O . ILE A 1 97 ? -5.120 0.111 13.899 1.00 89.94 97 ILE A O 1
ATOM 779 N N . VAL A 1 98 ? -5.947 0.722 15.895 1.00 90.69 98 VAL A N 1
ATOM 780 C CA . VAL A 1 98 ? -5.358 2.069 15.888 1.00 90.69 98 VAL A CA 1
ATOM 781 C C . VAL A 1 98 ? -3.834 2.004 15.782 1.00 90.69 98 VAL A C 1
ATOM 783 O O . VAL A 1 98 ? -3.240 2.790 15.043 1.00 90.69 98 VAL A O 1
ATOM 786 N N . GLY A 1 99 ? -3.193 1.056 16.471 1.00 92.38 99 GLY A N 1
ATOM 787 C CA . GLY A 1 99 ? -1.754 0.816 16.376 1.00 92.38 99 GLY A CA 1
ATOM 788 C C . GLY A 1 99 ? -1.307 0.455 14.957 1.00 92.38 99 GLY A C 1
ATOM 789 O O . GLY A 1 99 ? -0.370 1.063 14.438 1.00 92.38 99 GLY A O 1
ATOM 790 N N . LYS A 1 100 ? -2.009 -0.475 14.296 1.00 90.62 100 LYS A N 1
ATOM 791 C CA . LYS A 1 100 ? -1.719 -0.872 12.906 1.00 90.62 100 LYS A CA 1
ATOM 792 C C . LYS A 1 100 ? -1.921 0.278 11.919 1.00 90.62 100 LYS A C 1
ATOM 794 O O . LYS A 1 100 ? -1.071 0.498 11.059 1.00 90.62 100 LYS A O 1
ATOM 799 N N . LEU A 1 101 ? -2.995 1.055 12.067 1.00 91.25 101 LEU A N 1
ATOM 800 C CA . LEU A 1 101 ? -3.254 2.212 11.202 1.00 91.25 101 LEU A CA 1
ATOM 801 C C . LEU A 1 101 ? -2.222 3.315 11.382 1.00 91.25 101 LEU A C 1
ATOM 803 O O . LEU A 1 101 ? -1.779 3.911 10.402 1.00 91.25 101 LEU A O 1
ATOM 807 N N . ARG A 1 102 ? -1.805 3.567 12.626 1.00 93.38 102 ARG A N 1
ATOM 808 C CA . ARG A 1 102 ? -0.732 4.519 12.909 1.00 93.38 102 ARG A CA 1
ATOM 809 C C . ARG A 1 102 ? 0.567 4.075 12.247 1.00 93.38 102 ARG A C 1
ATOM 811 O O . ARG A 1 102 ? 1.193 4.877 11.568 1.00 93.38 102 ARG A O 1
ATOM 818 N N . TYR A 1 103 ? 0.914 2.794 12.360 1.00 92.00 103 TYR A N 1
ATOM 819 C CA . TYR A 1 103 ? 2.083 2.240 11.683 1.00 92.00 103 TYR A CA 1
ATOM 820 C C . TYR A 1 103 ? 2.016 2.422 10.156 1.00 92.00 103 TYR A C 1
ATOM 822 O O . TYR A 1 103 ? 2.976 2.902 9.550 1.00 92.00 103 TYR A O 1
ATOM 830 N N . ALA A 1 104 ? 0.877 2.104 9.531 1.00 91.06 104 ALA A N 1
ATOM 831 C CA . ALA A 1 104 ? 0.679 2.300 8.093 1.00 91.06 104 ALA A CA 1
ATOM 832 C C . ALA A 1 104 ? 0.811 3.781 7.690 1.00 91.06 104 ALA A C 1
ATOM 834 O O . ALA A 1 104 ? 1.460 4.102 6.691 1.00 91.06 104 ALA A O 1
ATOM 835 N N . TYR A 1 105 ? 0.253 4.690 8.493 1.00 92.88 105 TYR A N 1
ATOM 836 C CA . TYR A 1 105 ? 0.351 6.129 8.268 1.00 92.88 105 TYR A CA 1
ATOM 837 C C . TYR A 1 105 ? 1.783 6.660 8.425 1.00 92.88 105 TYR A C 1
ATOM 839 O O . TYR A 1 105 ? 2.234 7.456 7.601 1.00 92.88 105 TYR A O 1
ATOM 847 N N . ASP A 1 106 ? 2.529 6.203 9.430 1.00 93.50 106 ASP A N 1
ATOM 848 C CA . ASP A 1 106 ? 3.917 6.620 9.655 1.00 93.50 106 ASP A CA 1
ATOM 849 C C . ASP A 1 106 ? 4.823 6.182 8.492 1.00 93.50 106 ASP A C 1
ATOM 851 O O . ASP A 1 106 ? 5.667 6.953 8.014 1.00 93.50 106 ASP A O 1
ATOM 855 N N . ARG A 1 107 ? 4.599 4.971 7.964 1.00 91.44 107 ARG A N 1
ATOM 856 C CA . ARG A 1 107 ? 5.248 4.480 6.738 1.00 91.44 107 ARG A CA 1
ATOM 857 C C . ARG A 1 107 ? 4.907 5.346 5.528 1.00 91.44 107 ARG A C 1
ATOM 859 O O . ARG A 1 107 ? 5.822 5.832 4.865 1.00 91.44 107 ARG A O 1
ATOM 866 N N . PHE A 1 108 ? 3.623 5.618 5.293 1.00 91.75 108 PHE A N 1
ATOM 867 C CA . PHE A 1 108 ? 3.177 6.527 4.233 1.00 91.75 108 PHE A CA 1
ATOM 868 C C . PHE A 1 108 ? 3.821 7.919 4.350 1.00 91.75 108 PHE A C 1
ATOM 870 O O . PHE A 1 108 ? 4.321 8.456 3.365 1.00 91.75 108 PHE A O 1
ATOM 877 N N . SER A 1 109 ? 3.863 8.500 5.551 1.00 91.06 109 SER A N 1
ATOM 878 C CA . SER A 1 109 ? 4.453 9.822 5.799 1.00 91.06 109 SER A CA 1
ATOM 879 C C . SER A 1 109 ? 5.956 9.853 5.497 1.00 91.06 109 SER A C 1
ATOM 881 O O . SER A 1 109 ? 6.466 10.820 4.917 1.00 91.06 109 SER A O 1
ATOM 883 N N . THR A 1 110 ? 6.657 8.769 5.839 1.00 91.06 110 THR A N 1
ATOM 884 C CA . THR A 1 110 ? 8.084 8.585 5.546 1.00 91.06 110 THR A CA 1
ATOM 885 C C . THR A 1 110 ? 8.320 8.497 4.037 1.00 91.06 110 THR A C 1
ATOM 887 O O . THR A 1 110 ? 9.156 9.223 3.501 1.00 91.06 110 THR A O 1
ATOM 890 N N . GLU A 1 111 ? 7.540 7.670 3.336 1.00 88.88 111 GLU A N 1
ATOM 891 C CA . GLU A 1 111 ? 7.604 7.514 1.876 1.00 88.88 111 GLU A CA 1
ATOM 892 C C . GLU A 1 111 ? 7.272 8.819 1.144 1.00 88.88 111 GLU A C 1
ATOM 894 O O . GLU A 1 111 ? 8.002 9.230 0.243 1.00 88.88 111 GLU A O 1
ATOM 899 N N . ARG A 1 112 ? 6.228 9.528 1.587 1.00 88.38 112 ARG A N 1
ATOM 900 C CA . ARG A 1 112 ? 5.852 10.843 1.054 1.00 88.38 112 ARG A CA 1
ATOM 901 C C . ARG A 1 112 ? 6.967 11.862 1.220 1.00 88.38 112 ARG A C 1
ATOM 903 O O . ARG A 1 112 ? 7.202 12.668 0.326 1.00 88.38 112 ARG A O 1
ATOM 910 N N . SER A 1 113 ? 7.627 11.864 2.375 1.00 86.75 113 SER A N 1
ATOM 911 C CA . SER A 1 113 ? 8.733 12.785 2.631 1.00 86.75 113 SER A CA 1
ATOM 912 C C . SER A 1 113 ? 9.915 12.470 1.720 1.00 86.75 113 SER A C 1
ATOM 914 O O . SER A 1 113 ? 10.462 13.393 1.131 1.00 86.75 113 SER A O 1
ATOM 916 N N . ALA A 1 114 ? 10.249 11.190 1.527 1.00 83.50 114 ALA A N 1
ATOM 917 C CA . ALA A 1 114 ? 11.313 10.769 0.616 1.00 83.50 114 ALA A CA 1
ATOM 918 C C . ALA A 1 114 ? 11.052 11.193 -0.843 1.00 83.50 114 ALA A C 1
ATOM 920 O O . ALA A 1 114 ? 11.967 11.681 -1.499 1.00 83.50 114 ALA A O 1
ATOM 921 N N . MET A 1 115 ? 9.802 11.114 -1.317 1.00 76.69 115 MET A N 1
ATOM 922 C CA . MET A 1 115 ? 9.412 11.551 -2.668 1.00 76.69 115 MET A CA 1
ATOM 923 C C . MET A 1 115 ? 9.696 13.042 -2.934 1.00 76.69 115 MET A C 1
ATOM 925 O O . MET A 1 115 ? 9.961 13.430 -4.066 1.00 76.69 115 MET A O 1
ATOM 929 N N . LYS A 1 116 ? 9.686 13.898 -1.901 1.00 68.44 116 LYS A N 1
ATOM 930 C CA . LYS A 1 116 ? 10.011 15.330 -2.051 1.00 68.44 116 LYS A CA 1
ATOM 931 C C . LYS A 1 116 ? 11.492 15.595 -2.316 1.00 68.44 116 LYS A C 1
ATOM 933 O O . LYS A 1 116 ? 11.826 16.671 -2.804 1.00 68.44 116 LYS A O 1
ATOM 938 N N . PHE A 1 117 ? 12.362 14.655 -1.953 1.00 59.91 117 PHE A N 1
ATOM 939 C CA . PHE A 1 117 ? 13.814 14.793 -2.077 1.00 59.91 117 PHE A CA 1
ATOM 940 C C . PHE A 1 117 ? 14.382 14.083 -3.309 1.00 59.91 117 PHE A C 1
ATOM 942 O O . PHE A 1 117 ? 15.533 14.334 -3.655 1.00 59.91 117 PHE A O 1
ATOM 949 N N . ASP A 1 118 ? 13.584 13.253 -3.982 1.00 56.00 118 ASP A N 1
ATOM 950 C CA . ASP A 1 118 ? 13.960 12.570 -5.217 1.00 56.00 118 ASP A CA 1
ATOM 951 C C . ASP A 1 118 ? 12.747 12.504 -6.172 1.00 56.00 118 ASP A C 1
ATOM 953 O O . ASP A 1 118 ? 11.941 11.571 -6.099 1.00 56.00 118 ASP A O 1
ATOM 957 N N . PRO A 1 119 ? 12.560 13.527 -7.032 1.00 53.62 119 PRO A N 1
ATOM 958 C CA . PRO A 1 119 ? 11.472 13.560 -8.011 1.00 53.62 119 PRO A CA 1
ATOM 959 C C . PRO A 1 119 ? 11.680 12.550 -9.147 1.00 53.62 119 PRO A C 1
ATOM 961 O O . PRO A 1 119 ? 10.746 12.291 -9.905 1.00 53.62 119 PRO A O 1
ATOM 964 N N . ASP A 1 120 ? 12.888 11.992 -9.250 1.00 44.91 120 ASP A N 1
ATOM 965 C CA . ASP A 1 120 ? 13.282 11.028 -10.262 1.00 44.91 120 ASP A CA 1
ATOM 966 C C . ASP A 1 120 ? 13.096 9.590 -9.789 1.00 44.91 120 ASP A C 1
ATOM 968 O O . ASP A 1 120 ? 13.542 8.719 -10.521 1.00 44.91 120 ASP A O 1
ATOM 972 N N . ILE A 1 121 ? 12.436 9.303 -8.649 1.00 49.59 121 ILE A N 1
ATOM 973 C CA . ILE A 1 121 ? 11.973 7.941 -8.318 1.00 49.59 121 ILE A CA 1
ATOM 974 C C . ILE A 1 121 ? 10.995 7.521 -9.421 1.00 49.59 121 ILE A C 1
ATOM 976 O O . ILE A 1 121 ? 9.816 7.891 -9.377 1.00 49.59 121 ILE A O 1
ATOM 980 N N . PRO A 1 122 ? 11.452 6.756 -10.428 1.00 39.53 122 PRO A N 1
ATOM 981 C CA . PRO A 1 122 ? 10.615 6.390 -11.538 1.00 39.53 122 PRO A CA 1
ATOM 982 C C . PRO A 1 122 ? 10.005 5.055 -11.140 1.00 39.53 122 PRO A C 1
ATOM 984 O O . PRO A 1 122 ? 10.713 4.086 -10.847 1.00 39.53 122 PRO A O 1
ATOM 987 N N . PHE A 1 123 ? 8.686 4.998 -11.107 1.00 46.00 123 PHE A N 1
ATOM 988 C CA . PHE A 1 123 ? 8.030 3.705 -11.224 1.00 46.00 123 PHE A CA 1
ATOM 989 C C . PHE A 1 123 ? 8.526 3.021 -12.513 1.00 46.00 123 PHE A C 1
ATOM 991 O O . PHE A 1 123 ? 8.550 3.695 -13.573 1.00 46.00 123 PHE A O 1
#

pLDDT: mean 74.99, std 15.42, range [33.81, 93.5]

Foldseek 3Di:
DDPPPPCDPLNVLVVVLVVLVVVVVPDDDDVPPVSVVVSVVSVVVNVVVVCLQVLVAQWDDLDPVPIGGRDHPVLVVLVVCCVVCVVPDPPVSVVVNVVVVVVSVVRSVVVVVVCVVCSPPDD

Radius of gyration: 20.12 Å; chains: 1; bounding box: 43×40×56 Å

Sequence (123 aa):
MSDASHETTDSTLADALWWFRGFAATRQTDEHDATFGLAEKLKRARSWLNSLASGEKRLVGLHERELGIVLTEGEFEMVYDALRFGDRTPKEEVEQIVGKLRYAYDRFSTERSAMKFDPDIPF

Secondary structure (DSSP, 8-state):
--------HHHHHHHHHHHHHHHHHHS---TT-HHHHHHHHHHHHHHHHHHHHTTS--EE-SSTTS-EE---HHHHHHHHHHHHHGGGS-HHHHHHHHHHHHHHHHHHHHHHHHHTT-TT---